Protein AF-A0AAV7IGT5-F1 (afdb_monomer_lite)

InterPro domains:
  IPR057617 PML, C-terminal domain [PF25244] (105-163)

pLDDT: mean 77.29, std 15.33, range [34.72, 93.69]

Secondary structure (DSSP, 8-state):
-EEEETTEEEEHHHHHHHHHHHHHHHHHHHHHHHHTT----------SS-HHHHHHH-B-TTT-PBPPGGGEEEEEEETTEEEEEE----HHHHS--TT--SS-PPPHHHHHHHHHTT--HHHHHHHHHHHHHHHHHHHT-EESSSSEE--S-HHHHHHHHHHHHHHHHHHGGG--

Organism: Cotesia glomerata (NCBI:txid32391)

Foldseek 3Di:
DWDDDPNDTGRPVVNVVVVVVVVVVVVVVVVVVVCVPDPDDPDPDDQPDDLVVVQQVAADPQPRDRFGLVQFPDWDDDPNDIDTDGDDQFPRNLQPPVPDPDDFGDDPVVSVVCVVVVNTPVNQLVLCVVPNLVSLQQVQFDDDPNDTHNPDDPSNSVSVSVSSVVVVVVVVVPPD

Sequence (176 aa):
MRCRYKGKLTKKNIAQWKKNVIASNKARKKNKENAENTNFIELSGRRLVDLKLLDNELWCKPCKQALRLRNSVNELKNGLASTFQVLFKTLQCLLVDKNKKENGGLSVHMIKKMAMTGITFDTVSKCFKSSGPKGIRILLAQDVGGKPRITKSQKIIDSLCTKLGLILSDSCLTAS

Structure (mmCIF, N/CA/C/O backbone):
data_AF-A0AAV7IGT5-F1
#
_entry.id   AF-A0AAV7IGT5-F1
#
loop_
_atom_site.group_PDB
_atom_site.id
_atom_site.type_symbol
_atom_site.label_atom_id
_atom_site.label_alt_id
_atom_site.label_comp_id
_atom_site.label_asym_id
_atom_site.label_entity_id
_atom_site.label_seq_id
_atom_site.pdbx_PDB_ins_code
_atom_site.Cartn_x
_atom_site.Cartn_y
_atom_site.Cartn_z
_atom_site.occupancy
_atom_site.B_iso_or_equiv
_atom_site.auth_seq_id
_atom_site.auth_comp_id
_atom_site.auth_asym_id
_atom_site.auth_atom_id
_atom_site.pdbx_PDB_model_num
ATOM 1 N N . MET A 1 1 ? 45.346 -6.054 -42.238 1.00 73.19 1 MET A N 1
ATOM 2 C CA . MET A 1 1 ? 45.702 -4.717 -41.695 1.00 73.19 1 MET A CA 1
ATOM 3 C C . MET A 1 1 ? 45.311 -4.590 -40.222 1.00 73.19 1 MET A C 1
ATOM 5 O O . MET A 1 1 ? 44.157 -4.834 -39.880 1.00 73.19 1 MET A O 1
ATOM 9 N N . ARG A 1 2 ? 46.254 -4.213 -39.349 1.00 78.94 2 ARG A N 1
ATOM 10 C CA . ARG A 1 2 ? 46.007 -3.937 -37.920 1.00 78.94 2 ARG A CA 1
ATOM 11 C C . ARG A 1 2 ? 45.989 -2.418 -37.678 1.00 78.94 2 ARG A C 1
ATOM 13 O O . ARG A 1 2 ? 46.616 -1.681 -38.428 1.00 78.94 2 ARG A O 1
ATOM 20 N N . CYS A 1 3 ? 45.262 -1.950 -36.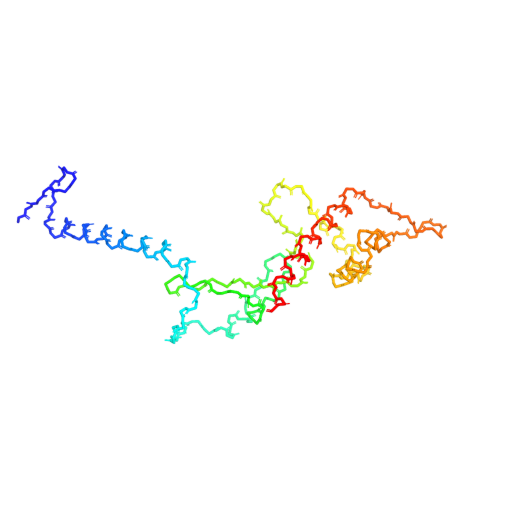668 1.00 88.31 3 CYS A N 1
ATOM 21 C CA . CYS A 1 3 ? 45.235 -0.549 -36.232 1.00 88.31 3 CYS A CA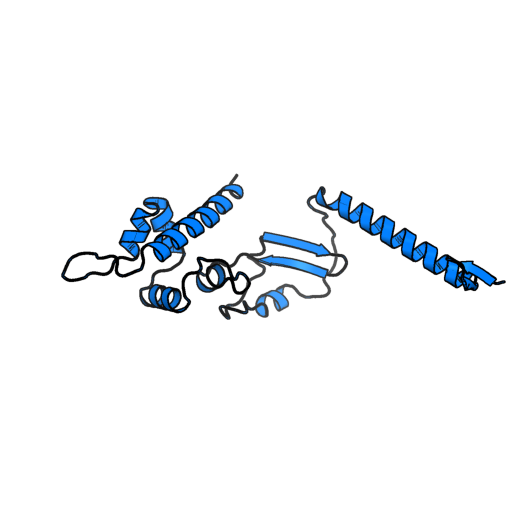 1
ATOM 22 C C . CYS A 1 3 ? 45.431 -0.462 -34.714 1.00 88.31 3 CYS A C 1
ATOM 24 O O . CYS A 1 3 ? 45.232 -1.451 -34.008 1.00 88.31 3 CYS A O 1
ATOM 26 N N . ARG A 1 4 ? 45.792 0.710 -34.185 1.00 84.88 4 ARG A N 1
ATOM 27 C CA . ARG A 1 4 ? 45.835 0.931 -32.733 1.00 84.88 4 ARG A CA 1
ATOM 28 C C . ARG A 1 4 ? 44.493 1.462 -32.224 1.00 84.88 4 ARG A C 1
ATOM 30 O O . ARG A 1 4 ? 43.915 2.368 -32.814 1.00 84.88 4 ARG A O 1
ATOM 37 N N . TYR A 1 5 ? 44.010 0.913 -31.113 1.00 85.00 5 TYR A N 1
ATOM 38 C CA . TYR A 1 5 ? 42.846 1.407 -30.375 1.00 85.00 5 TYR A CA 1
ATOM 39 C C . TYR A 1 5 ? 43.205 1.466 -28.887 1.00 85.00 5 TYR A C 1
ATOM 41 O O . TYR A 1 5 ? 43.591 0.448 -28.312 1.00 85.00 5 TYR A O 1
ATOM 49 N N . LYS A 1 6 ? 43.124 2.660 -28.279 1.00 85.19 6 LYS A N 1
ATOM 50 C CA . LYS A 1 6 ? 43.600 2.936 -26.905 1.00 85.19 6 LYS A CA 1
ATOM 51 C C . LYS A 1 6 ? 45.021 2.396 -26.647 1.00 85.19 6 LYS A C 1
ATOM 53 O O . LYS A 1 6 ? 45.251 1.644 -25.708 1.00 85.19 6 LYS A O 1
ATOM 58 N N . GLY A 1 7 ? 45.951 2.702 -27.553 1.00 89.06 7 GLY A N 1
ATOM 59 C CA . GLY A 1 7 ? 47.357 2.289 -27.455 1.00 89.06 7 GLY A CA 1
ATOM 60 C C . GLY A 1 7 ? 47.660 0.829 -27.827 1.00 89.06 7 GLY A C 1
ATOM 61 O O . GLY A 1 7 ? 48.821 0.507 -28.052 1.00 89.06 7 GLY A O 1
ATOM 62 N N . LYS A 1 8 ? 46.657 -0.051 -27.978 1.00 88.81 8 LYS A N 1
ATOM 63 C CA . LYS A 1 8 ? 46.866 -1.484 -28.275 1.00 88.81 8 LYS A CA 1
ATOM 64 C C . LYS A 1 8 ? 46.639 -1.822 -29.750 1.00 88.81 8 LYS A C 1
ATOM 66 O O . LYS A 1 8 ? 45.662 -1.368 -30.351 1.00 88.81 8 LYS A O 1
ATOM 71 N N . LEU A 1 9 ? 47.503 -2.662 -30.330 1.00 92.69 9 LEU A N 1
ATOM 72 C CA . LEU A 1 9 ? 47.320 -3.202 -31.683 1.00 92.69 9 LEU A CA 1
ATOM 73 C C . LEU A 1 9 ? 46.115 -4.154 -31.728 1.00 92.69 9 LEU A C 1
ATOM 75 O O . LEU A 1 9 ? 46.023 -5.106 -30.961 1.00 92.69 9 LEU A O 1
ATOM 79 N N . THR A 1 10 ? 45.187 -3.900 -32.645 1.00 91.19 10 THR A N 1
ATOM 80 C CA . THR A 1 10 ? 43.937 -4.653 -32.825 1.00 91.19 10 THR A CA 1
ATOM 81 C C . THR A 1 10 ? 43.581 -4.789 -34.308 1.00 91.19 10 THR A C 1
ATOM 83 O O . THR A 1 10 ? 44.080 -4.051 -35.160 1.00 91.19 10 THR A O 1
ATOM 86 N N . LYS A 1 11 ? 42.724 -5.760 -34.654 1.00 93.69 11 LYS A N 1
ATOM 87 C CA . LYS A 1 11 ? 42.161 -5.875 -36.013 1.00 93.69 11 LYS A CA 1
ATOM 88 C C . LYS A 1 11 ? 41.214 -4.691 -36.274 1.00 93.69 11 LYS A C 1
ATOM 90 O O . LYS A 1 11 ? 40.447 -4.324 -35.382 1.00 93.69 11 LYS A O 1
ATOM 95 N N . LYS A 1 12 ? 41.240 -4.117 -37.486 1.00 90.75 12 LYS A N 1
ATOM 96 C CA . LYS A 1 12 ? 40.447 -2.922 -37.861 1.00 90.75 12 LYS A CA 1
ATOM 97 C C . LYS A 1 12 ? 38.950 -3.073 -37.565 1.00 90.75 12 LYS A C 1
ATOM 99 O O . LYS A 1 12 ? 38.342 -2.195 -36.967 1.00 90.75 12 LYS A O 1
ATOM 104 N N . ASN A 1 13 ? 38.394 -4.224 -37.908 1.00 89.50 13 ASN A N 1
ATOM 105 C CA . ASN A 1 13 ? 37.001 -4.612 -37.703 1.00 89.50 13 ASN A CA 1
ATOM 106 C C . ASN A 1 13 ? 36.614 -4.621 -36.211 1.00 89.50 13 ASN A C 1
ATOM 108 O O . ASN A 1 13 ? 35.563 -4.107 -35.843 1.00 89.50 13 ASN A O 1
ATOM 112 N N . ILE A 1 14 ? 37.495 -5.112 -35.332 1.00 89.50 14 ILE A N 1
ATOM 113 C CA . ILE A 1 14 ? 37.264 -5.112 -33.877 1.00 89.50 14 ILE A CA 1
ATOM 114 C C . ILE A 1 14 ? 37.306 -3.683 -33.324 1.00 89.50 14 ILE A C 1
ATOM 116 O O . ILE A 1 14 ? 36.483 -3.313 -32.488 1.00 89.50 14 ILE A O 1
ATOM 120 N N . ALA A 1 15 ? 38.255 -2.865 -33.785 1.00 90.19 15 ALA A N 1
ATOM 121 C CA . ALA A 1 15 ? 38.342 -1.468 -33.372 1.00 90.19 15 ALA A CA 1
ATOM 122 C C . ALA A 1 15 ? 37.106 -0.669 -33.815 1.00 90.19 15 ALA A C 1
ATOM 124 O O . ALA A 1 15 ? 36.575 0.115 -33.029 1.00 90.19 15 ALA A O 1
ATOM 125 N N . GLN A 1 16 ? 36.617 -0.906 -35.035 1.00 90.75 16 GLN A N 1
ATOM 126 C CA . GLN A 1 16 ? 35.402 -0.281 -35.550 1.00 90.75 16 GLN A CA 1
ATOM 127 C C . GLN A 1 16 ? 34.161 -0.722 -34.766 1.00 90.75 16 GLN A C 1
ATOM 129 O O . GLN A 1 16 ? 33.388 0.126 -34.332 1.00 90.75 16 GLN A O 1
ATOM 134 N N . TRP A 1 17 ? 34.011 -2.021 -34.484 1.00 92.50 17 TRP A N 1
ATOM 135 C CA . TRP A 1 17 ? 32.918 -2.528 -33.650 1.00 92.50 17 TRP A CA 1
ATOM 136 C C . TRP A 1 17 ? 32.907 -1.871 -32.262 1.00 92.50 17 TRP A C 1
ATOM 138 O O . TRP A 1 17 ? 31.875 -1.368 -31.825 1.00 92.50 17 TRP A O 1
ATOM 148 N N . LYS A 1 18 ? 34.070 -1.759 -31.602 1.00 91.12 18 LYS A N 1
ATOM 149 C CA . LYS A 1 18 ? 34.181 -1.075 -30.300 1.00 91.12 18 LYS A CA 1
ATOM 150 C C . LYS A 1 18 ? 33.774 0.400 -30.372 1.00 91.12 18 LYS A C 1
ATOM 152 O O . LYS A 1 18 ? 33.118 0.887 -29.453 1.00 91.12 18 LYS A O 1
ATOM 157 N N . LYS A 1 19 ? 34.138 1.113 -31.445 1.00 91.88 19 LYS A N 1
ATOM 158 C CA . LYS A 1 19 ? 33.697 2.503 -31.670 1.00 91.88 19 LYS A CA 1
ATOM 159 C C . LYS A 1 19 ? 32.177 2.583 -31.833 1.00 91.88 19 LYS A C 1
ATOM 161 O O . LYS A 1 19 ? 31.556 3.412 -31.172 1.00 91.88 19 LYS A O 1
ATOM 166 N N . ASN A 1 20 ? 31.590 1.687 -32.625 1.00 93.38 20 ASN A N 1
ATOM 167 C CA . ASN A 1 20 ? 30.147 1.640 -32.865 1.00 93.38 20 ASN A CA 1
ATOM 168 C C . ASN A 1 20 ? 29.361 1.342 -31.577 1.00 93.38 20 ASN A C 1
ATOM 170 O O . ASN A 1 20 ? 28.381 2.025 -31.290 1.00 93.38 20 ASN A O 1
ATOM 174 N N . VAL A 1 21 ? 29.823 0.395 -30.753 1.00 92.88 21 VAL A N 1
ATOM 175 C CA . VAL A 1 21 ? 29.197 0.074 -29.456 1.00 92.88 21 VAL A CA 1
ATOM 176 C C . VAL A 1 21 ? 29.227 1.277 -28.509 1.00 92.88 21 VAL A C 1
ATOM 178 O O . VAL A 1 21 ? 28.219 1.605 -27.886 1.00 92.88 21 VAL A O 1
ATOM 181 N N . ILE A 1 22 ? 30.361 1.982 -28.421 1.00 90.62 22 ILE A N 1
ATOM 182 C CA . ILE A 1 22 ? 30.481 3.174 -27.566 1.00 90.62 22 ILE A CA 1
ATOM 183 C C . ILE A 1 22 ? 29.574 4.304 -28.063 1.00 90.62 22 ILE A C 1
ATOM 185 O O . ILE A 1 22 ? 28.908 4.944 -27.249 1.00 90.62 22 ILE A O 1
ATOM 189 N N . ALA A 1 23 ? 29.530 4.544 -29.376 1.00 91.94 23 ALA A N 1
ATOM 190 C CA . ALA A 1 23 ? 28.657 5.551 -29.973 1.00 91.94 23 ALA A CA 1
ATOM 191 C C . ALA A 1 23 ? 27.176 5.233 -29.708 1.00 91.94 23 ALA A C 1
ATOM 193 O O . ALA A 1 23 ? 26.443 6.095 -29.222 1.00 91.94 23 ALA A O 1
ATOM 194 N N . SER A 1 24 ? 26.765 3.977 -29.910 1.00 88.19 24 SER A N 1
ATOM 195 C CA . SER A 1 24 ? 25.404 3.509 -29.629 1.00 88.19 24 SER A CA 1
ATOM 196 C C . SER A 1 24 ? 25.032 3.655 -28.149 1.00 88.19 24 SER A C 1
ATOM 198 O O . SER A 1 24 ? 23.925 4.086 -27.834 1.00 88.19 24 SER A O 1
ATOM 200 N N . ASN A 1 25 ? 25.939 3.330 -27.223 1.00 87.56 25 ASN A N 1
ATOM 201 C CA . ASN A 1 25 ? 25.677 3.465 -25.787 1.00 87.56 25 ASN A CA 1
ATOM 202 C C . ASN A 1 25 ? 25.576 4.935 -25.349 1.00 87.56 25 ASN A C 1
ATOM 204 O O . ASN A 1 25 ? 24.722 5.268 -24.529 1.00 87.56 25 ASN A O 1
ATOM 208 N N . LYS A 1 26 ? 26.397 5.829 -25.918 1.00 88.00 26 LYS A N 1
ATOM 209 C CA . LYS A 1 26 ? 26.290 7.277 -25.671 1.00 88.00 26 LYS A CA 1
ATOM 210 C C . LYS A 1 26 ? 24.976 7.855 -26.202 1.00 88.00 26 LYS A C 1
ATOM 212 O O . LYS A 1 26 ? 24.348 8.639 -25.496 1.00 88.00 26 LYS A O 1
ATOM 217 N N . ALA A 1 27 ? 24.546 7.449 -27.398 1.00 82.19 27 ALA A N 1
ATOM 218 C CA . ALA A 1 27 ? 23.262 7.864 -27.965 1.00 82.19 27 ALA A CA 1
ATOM 219 C C . ALA A 1 27 ? 22.079 7.394 -27.099 1.00 82.19 27 ALA A C 1
ATOM 221 O O . ALA A 1 27 ? 21.192 8.181 -26.786 1.00 82.19 27 ALA A O 1
ATOM 222 N N . ARG A 1 28 ? 22.113 6.143 -26.612 1.00 77.44 28 ARG A N 1
ATOM 223 C CA . ARG A 1 28 ? 21.105 5.618 -25.673 1.00 77.44 28 ARG A CA 1
ATOM 224 C C . ARG A 1 28 ? 21.049 6.396 -24.360 1.00 77.44 28 ARG A C 1
ATOM 226 O O . ARG A 1 28 ? 19.956 6.638 -23.863 1.00 77.44 28 ARG A O 1
ATOM 233 N N . LYS A 1 29 ? 22.200 6.794 -23.804 1.00 76.38 29 LYS A N 1
ATOM 234 C CA . LYS A 1 29 ? 22.243 7.578 -22.561 1.00 76.38 29 LYS A CA 1
ATOM 235 C C . LYS A 1 29 ? 21.596 8.958 -22.738 1.00 76.38 29 LYS A C 1
ATOM 237 O O . LYS A 1 29 ? 20.747 9.312 -21.932 1.00 76.38 29 LYS A O 1
ATOM 242 N N . LYS A 1 30 ? 21.909 9.665 -23.831 1.00 74.56 30 LYS A N 1
ATOM 243 C CA . LYS A 1 30 ? 21.273 10.954 -24.161 1.00 74.56 30 LYS A CA 1
ATOM 244 C C . LYS A 1 30 ? 19.762 10.828 -24.378 1.00 74.56 30 LYS A C 1
ATOM 246 O O . LYS A 1 30 ? 19.002 11.646 -23.882 1.00 74.56 30 LYS A O 1
ATOM 251 N N . ASN A 1 31 ? 19.313 9.779 -25.070 1.00 66.62 31 ASN A N 1
ATOM 252 C CA . ASN A 1 31 ? 17.879 9.551 -25.264 1.00 66.62 31 ASN A CA 1
ATOM 253 C C . ASN A 1 31 ? 17.161 9.200 -23.956 1.00 66.62 31 ASN A C 1
ATOM 255 O O . ASN A 1 31 ? 16.003 9.559 -23.803 1.00 66.62 31 ASN A O 1
ATOM 259 N N . LYS A 1 32 ? 17.834 8.532 -23.009 1.00 64.38 32 LYS A N 1
ATOM 260 C CA . LYS A 1 32 ? 17.274 8.259 -21.680 1.00 64.38 32 LYS A CA 1
ATOM 261 C C . LYS A 1 32 ? 17.095 9.544 -20.865 1.00 64.38 32 LYS A C 1
ATOM 263 O O . LYS A 1 32 ? 16.049 9.708 -20.261 1.00 64.38 32 LYS A O 1
ATOM 268 N N . GLU A 1 33 ? 18.073 10.449 -20.911 1.00 62.09 33 GLU A N 1
ATOM 269 C CA . GLU A 1 33 ? 18.004 11.767 -20.255 1.00 62.09 33 GLU A CA 1
ATOM 270 C C . GLU A 1 33 ? 16.904 12.659 -20.873 1.00 62.09 33 GLU A C 1
ATOM 272 O O . GLU A 1 33 ? 16.247 13.407 -20.161 1.00 62.09 33 GLU A O 1
ATOM 277 N N . ASN A 1 34 ? 16.627 12.523 -22.175 1.00 57.75 34 ASN A N 1
ATOM 278 C CA . ASN A 1 34 ? 15.548 13.266 -22.843 1.00 57.75 34 ASN A CA 1
ATOM 279 C C . ASN A 1 34 ? 14.153 12.615 -22.708 1.00 57.75 34 ASN A C 1
ATOM 281 O O . ASN A 1 34 ? 13.141 13.298 -22.855 1.00 57.75 34 ASN A O 1
ATOM 285 N N . ALA A 1 35 ? 14.073 11.306 -22.448 1.00 52.31 35 ALA A N 1
ATOM 286 C CA . ALA A 1 35 ? 12.810 10.565 -22.352 1.00 52.31 35 ALA A CA 1
ATOM 287 C C . ALA A 1 35 ? 12.082 10.752 -21.011 1.00 52.31 35 ALA A C 1
ATOM 289 O O . ALA A 1 35 ? 10.907 10.410 -20.913 1.00 52.31 35 ALA A O 1
ATOM 290 N N . GLU A 1 36 ? 12.730 11.337 -20.000 1.00 54.81 36 GLU A N 1
ATOM 291 C CA . GLU A 1 36 ? 12.083 11.666 -18.721 1.00 54.81 36 GLU A CA 1
ATOM 292 C C . GLU A 1 36 ? 10.987 12.748 -18.863 1.00 54.81 36 GLU A C 1
ATOM 294 O O . GLU A 1 36 ? 10.196 12.927 -17.944 1.00 54.81 36 GLU A O 1
ATOM 299 N N . ASN A 1 37 ? 10.863 13.392 -20.036 1.00 52.59 37 ASN A N 1
ATOM 300 C CA . ASN A 1 37 ? 9.871 14.442 -20.315 1.00 52.59 37 ASN A CA 1
ATOM 301 C C . ASN A 1 37 ? 8.778 14.088 -21.341 1.00 52.59 37 ASN A C 1
ATOM 303 O O . ASN A 1 37 ? 7.980 14.956 -21.688 1.00 52.59 37 ASN A O 1
ATOM 307 N N . THR A 1 38 ? 8.685 12.848 -21.835 1.00 48.09 38 THR A N 1
ATOM 308 C CA . THR A 1 38 ? 7.598 12.469 -22.764 1.00 48.09 38 THR A CA 1
ATOM 309 C C . THR A 1 38 ? 6.724 11.372 -22.178 1.00 48.09 38 THR A C 1
ATOM 311 O O . THR A 1 38 ? 6.988 10.176 -22.282 1.00 48.09 38 THR A O 1
ATOM 314 N N . ASN A 1 39 ? 5.651 11.833 -21.536 1.00 57.47 39 ASN A N 1
ATOM 315 C CA . ASN A 1 39 ? 4.497 11.026 -21.190 1.00 57.47 39 ASN A CA 1
ATOM 316 C C . ASN A 1 39 ? 3.903 10.379 -22.451 1.00 57.47 39 ASN A C 1
ATOM 318 O O . ASN A 1 39 ? 3.663 11.045 -23.453 1.00 57.47 39 ASN A O 1
ATOM 322 N N . PHE A 1 40 ? 3.629 9.081 -22.322 1.00 47.34 40 PHE A N 1
ATOM 323 C CA . PHE A 1 40 ? 2.803 8.245 -23.193 1.00 47.34 40 PHE A CA 1
ATOM 324 C C . PHE A 1 40 ? 3.330 7.961 -24.612 1.00 47.34 40 PHE A C 1
ATOM 326 O O . PHE A 1 40 ? 2.924 8.560 -25.601 1.00 47.34 40 PHE A O 1
ATOM 333 N N . ILE A 1 41 ? 4.173 6.928 -24.726 1.00 47.72 41 ILE A N 1
ATOM 334 C CA . ILE A 1 41 ? 4.409 6.248 -26.005 1.00 47.72 41 ILE A CA 1
ATOM 335 C C . ILE A 1 41 ? 3.405 5.093 -26.130 1.00 47.72 41 ILE A C 1
ATOM 337 O O . ILE A 1 41 ? 3.575 4.015 -25.540 1.00 47.72 41 ILE A O 1
ATOM 341 N N . GLU A 1 42 ? 2.358 5.321 -26.918 1.00 45.41 42 GLU A N 1
ATOM 342 C CA . GLU A 1 42 ? 1.428 4.290 -27.370 1.00 45.41 42 GLU A CA 1
ATOM 343 C C . GLU A 1 42 ? 2.122 3.401 -28.414 1.00 45.41 42 GLU A C 1
ATOM 345 O O . GLU A 1 42 ? 2.105 3.645 -29.614 1.00 45.41 42 GLU A O 1
ATOM 350 N N . LEU A 1 43 ? 2.817 2.365 -27.943 1.00 46.41 43 LEU A N 1
ATOM 351 C CA . LEU A 1 43 ? 3.341 1.309 -28.807 1.00 46.41 43 LEU A CA 1
ATOM 352 C C . LEU A 1 43 ? 2.327 0.172 -28.857 1.00 46.41 43 LEU A C 1
ATOM 354 O O . LEU A 1 43 ? 2.219 -0.608 -27.904 1.00 46.41 43 LEU A O 1
ATOM 358 N N . SER A 1 44 ? 1.622 0.057 -29.984 1.00 44.03 44 SER A N 1
ATOM 359 C CA . SER A 1 44 ? 0.899 -1.161 -30.334 1.00 44.03 44 SER A CA 1
ATOM 360 C C . SER A 1 44 ?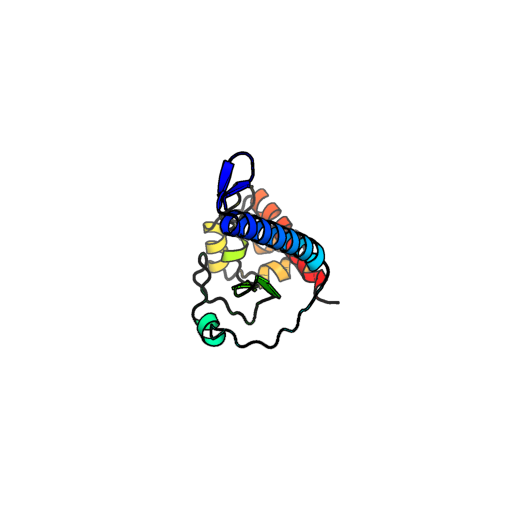 1.926 -2.283 -30.524 1.00 44.03 44 SER A C 1
ATOM 362 O O . SER A 1 44 ? 2.709 -2.276 -31.474 1.00 44.03 44 SER A O 1
ATOM 364 N N . GLY A 1 45 ? 1.968 -3.234 -29.598 1.00 62.53 45 GLY A N 1
ATOM 365 C CA . GLY A 1 45 ? 2.879 -4.370 -29.653 1.00 62.53 45 GLY A CA 1
ATOM 366 C C . GLY A 1 45 ? 2.300 -5.553 -28.894 1.00 62.53 45 GLY A C 1
ATOM 367 O O . GLY A 1 45 ? 1.679 -5.384 -27.843 1.00 62.53 45 GLY A O 1
ATOM 368 N N . ARG A 1 46 ? 2.489 -6.764 -29.427 1.00 73.00 46 ARG A N 1
ATOM 369 C CA . ARG A 1 46 ? 2.103 -7.999 -28.734 1.00 73.00 46 ARG A CA 1
ATOM 370 C C . ARG A 1 46 ? 3.096 -8.249 -27.600 1.00 73.00 46 ARG A C 1
ATOM 372 O O . ARG A 1 46 ? 4.299 -8.327 -27.838 1.00 73.00 46 ARG A O 1
ATOM 379 N N . ARG A 1 47 ? 2.601 -8.361 -26.367 1.00 80.69 47 ARG A N 1
ATOM 380 C CA . ARG A 1 47 ? 3.430 -8.776 -25.228 1.00 80.69 47 ARG A CA 1
ATOM 381 C C . ARG A 1 47 ? 3.734 -10.264 -25.357 1.00 80.69 47 ARG A C 1
ATOM 383 O O . ARG A 1 47 ? 2.851 -11.038 -25.705 1.00 80.69 47 ARG A O 1
ATOM 390 N N . LEU A 1 48 ? 4.975 -10.648 -25.058 1.00 84.75 48 LEU A N 1
ATOM 391 C CA . LEU A 1 48 ? 5.368 -12.061 -24.985 1.00 84.75 48 LEU A CA 1
ATOM 392 C C . LEU A 1 48 ? 4.657 -12.790 -23.838 1.00 84.75 48 LEU A C 1
ATOM 394 O O . LEU A 1 48 ? 4.460 -13.996 -23.902 1.00 84.75 48 LEU A O 1
ATOM 398 N N . VAL A 1 49 ? 4.289 -12.048 -22.791 1.00 83.12 49 VAL A N 1
ATOM 399 C CA . VAL A 1 49 ? 3.620 -12.569 -21.599 1.00 83.12 49 VAL A CA 1
ATOM 400 C C . VAL A 1 49 ? 2.143 -12.202 -21.649 1.00 83.12 49 VAL A C 1
ATOM 402 O O . VAL A 1 49 ? 1.803 -11.024 -21.805 1.00 83.12 49 VAL A O 1
ATOM 405 N N . ASP A 1 50 ? 1.275 -13.198 -21.467 1.00 87.44 50 ASP A N 1
ATOM 406 C CA . ASP A 1 50 ? -0.145 -12.964 -21.221 1.00 87.44 50 ASP A CA 1
ATOM 407 C C . ASP A 1 50 ? -0.325 -12.329 -19.838 1.00 87.44 50 ASP A C 1
ATOM 409 O O . ASP A 1 50 ? -0.080 -12.941 -18.796 1.00 87.44 50 ASP A O 1
ATOM 413 N N . LEU A 1 51 ? -0.764 -11.072 -19.831 1.00 86.75 51 LEU A N 1
ATOM 414 C CA . LEU A 1 51 ? -0.983 -10.319 -18.603 1.00 86.75 51 LEU A CA 1
ATOM 415 C C . LEU A 1 51 ? -2.101 -10.907 -17.747 1.00 86.75 51 LEU A C 1
ATOM 417 O O . LEU A 1 51 ? -2.069 -10.713 -16.538 1.00 86.75 51 LEU A O 1
ATOM 421 N N . LYS A 1 52 ? -3.078 -11.608 -18.337 1.00 87.25 52 LYS A N 1
ATOM 422 C CA . LYS A 1 52 ? -4.155 -12.245 -17.565 1.00 87.25 52 LYS A CA 1
ATOM 423 C C . LYS A 1 52 ? -3.616 -13.402 -16.736 1.00 87.25 52 LYS A C 1
ATOM 425 O O . LYS A 1 52 ? -3.997 -13.555 -15.580 1.00 87.25 52 LYS A O 1
ATOM 430 N N . LEU A 1 53 ? -2.717 -14.194 -17.317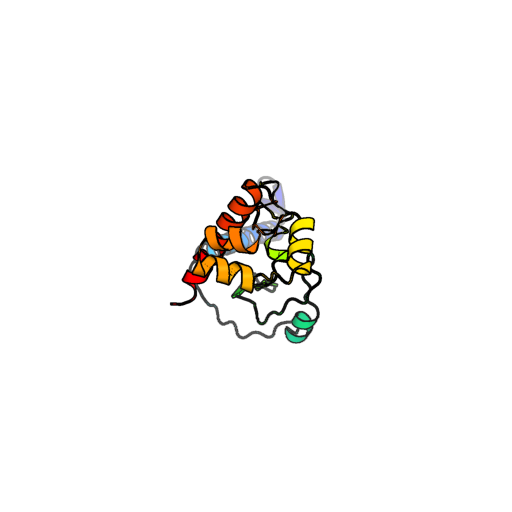 1.00 89.00 53 LEU A N 1
ATOM 431 C CA . LEU A 1 53 ? -2.048 -15.278 -16.606 1.00 89.00 53 LEU A CA 1
ATOM 432 C C . LEU A 1 53 ? -1.120 -14.708 -15.527 1.00 89.00 53 LEU A C 1
ATOM 434 O O . LEU A 1 53 ? -1.209 -15.112 -14.370 1.00 89.00 53 LEU A O 1
ATOM 438 N N . LEU A 1 54 ? -0.337 -13.681 -15.873 1.00 89.25 54 LEU A N 1
ATOM 439 C CA . LEU A 1 54 ? 0.521 -12.979 -14.917 1.00 89.25 54 LEU A CA 1
ATOM 440 C C . LEU A 1 54 ? -0.279 -12.385 -13.742 1.00 89.25 54 LEU A C 1
ATOM 442 O O . LEU A 1 54 ? 0.144 -12.512 -12.599 1.00 89.25 54 LEU A O 1
ATOM 446 N N . ASP A 1 55 ? -1.444 -11.780 -13.990 1.00 88.31 55 ASP A N 1
ATOM 447 C CA . ASP A 1 55 ? -2.326 -11.214 -12.955 1.00 88.31 55 ASP A CA 1
ATOM 448 C C . ASP A 1 55 ? -2.748 -12.240 -11.894 1.00 88.31 55 ASP A C 1
ATOM 450 O O . ASP A 1 55 ? -2.889 -11.907 -10.719 1.00 88.31 55 ASP A O 1
ATOM 454 N N . ASN A 1 56 ? -2.940 -13.497 -12.297 1.00 87.88 56 ASN A N 1
ATOM 455 C CA . ASN A 1 56 ? -3.344 -14.570 -11.391 1.00 87.88 56 ASN A CA 1
ATOM 456 C C . ASN A 1 56 ? -2.169 -15.155 -10.592 1.00 87.88 56 ASN A C 1
ATOM 458 O O . ASN A 1 56 ? -2.380 -15.724 -9.521 1.00 87.88 56 ASN A O 1
ATOM 462 N N . GLU A 1 57 ? -0.939 -14.990 -11.080 1.00 91.12 57 GLU A N 1
ATOM 463 C CA . GLU A 1 57 ? 0.282 -15.513 -10.457 1.00 91.12 57 GLU A CA 1
ATOM 464 C C . GLU A 1 57 ? 1.101 -14.447 -9.714 1.00 91.12 57 GLU A C 1
ATOM 466 O O . GLU A 1 57 ? 2.159 -14.738 -9.151 1.00 91.12 57 GLU A O 1
ATOM 471 N N . LEU A 1 58 ? 0.635 -13.199 -9.673 1.00 88.44 58 LEU A N 1
ATOM 472 C CA . LEU A 1 58 ? 1.297 -12.140 -8.924 1.00 88.44 58 LEU A CA 1
ATOM 473 C C . LEU A 1 58 ? 0.890 -12.188 -7.449 1.00 88.44 58 LEU A C 1
ATOM 475 O O . LEU A 1 58 ? -0.267 -11.996 -7.082 1.00 88.44 58 LEU A O 1
ATOM 479 N N . TRP A 1 59 ? 1.875 -12.374 -6.571 1.00 88.81 59 TRP A N 1
ATOM 480 C CA . TRP A 1 59 ? 1.666 -12.439 -5.124 1.00 88.81 59 TRP A CA 1
ATOM 481 C C . TRP A 1 59 ? 2.546 -11.441 -4.389 1.00 88.81 59 TRP A C 1
ATOM 483 O O . TRP A 1 59 ? 3.747 -11.310 -4.645 1.00 88.81 59 TRP A O 1
ATOM 493 N N . CYS A 1 60 ? 1.964 -10.766 -3.403 1.00 82.44 60 CYS A N 1
ATOM 494 C CA . CYS A 1 60 ? 2.727 -9.904 -2.524 1.00 82.44 60 CYS A CA 1
ATOM 495 C C . CYS A 1 60 ? 3.572 -10.752 -1.566 1.00 82.44 60 CYS A C 1
ATOM 497 O O . CYS A 1 60 ? 3.042 -11.509 -0.752 1.00 82.44 60 CYS A O 1
ATOM 499 N N . LYS A 1 61 ? 4.902 -10.615 -1.620 1.00 77.50 61 LYS A N 1
ATOM 500 C CA . LYS A 1 61 ? 5.825 -11.378 -0.758 1.00 77.50 61 LYS A CA 1
ATOM 501 C C . LYS A 1 61 ? 5.514 -11.249 0.749 1.00 77.50 61 LYS A C 1
ATOM 503 O O . LYS A 1 61 ? 5.488 -12.292 1.405 1.00 77.50 61 LYS A O 1
ATOM 508 N N . PRO A 1 62 ? 5.302 -10.038 1.313 1.00 70.81 62 PRO A N 1
ATOM 509 C CA . PRO A 1 62 ? 5.033 -9.875 2.742 1.00 70.81 62 PRO A CA 1
ATOM 510 C C . PRO A 1 62 ? 3.666 -10.392 3.206 1.00 70.81 62 PRO A C 1
ATOM 512 O O . PRO A 1 62 ? 3.625 -11.138 4.178 1.00 70.81 62 PRO A O 1
ATOM 515 N N . CYS A 1 63 ? 2.571 -10.017 2.541 1.00 72.12 63 CYS A N 1
ATOM 516 C CA . CYS A 1 63 ? 1.210 -10.352 2.988 1.00 72.12 63 CYS A CA 1
ATOM 517 C C . CYS A 1 63 ? 0.624 -11.613 2.328 1.00 72.12 63 CYS A C 1
ATOM 519 O O . CYS A 1 63 ? -0.474 -12.019 2.690 1.00 72.12 63 CYS A O 1
ATOM 521 N N . LYS A 1 64 ? 1.330 -12.239 1.371 1.00 80.69 64 LYS A N 1
ATOM 522 C CA . LYS A 1 64 ? 0.901 -13.456 0.646 1.00 80.69 64 LYS A CA 1
ATOM 523 C C . LYS A 1 64 ? -0.475 -13.342 -0.019 1.00 80.69 64 LYS A C 1
ATOM 525 O O . LYS A 1 64 ? -1.128 -14.338 -0.292 1.00 80.69 64 LYS A O 1
ATOM 530 N N . GLN A 1 65 ? -0.902 -12.120 -0.297 1.00 79.81 65 GLN A N 1
ATOM 531 C CA . GLN A 1 65 ? -2.148 -11.822 -0.986 1.00 79.81 65 GLN A CA 1
ATOM 532 C C . GLN A 1 65 ? -1.884 -11.619 -2.478 1.00 79.81 65 GLN A C 1
ATOM 534 O O . GLN A 1 65 ? -0.827 -11.105 -2.856 1.00 79.81 65 GLN A O 1
ATOM 539 N N . ALA A 1 66 ? -2.854 -12.004 -3.306 1.00 85.31 66 ALA A N 1
ATOM 540 C CA . ALA A 1 66 ? -2.787 -11.815 -4.748 1.00 85.31 66 ALA A CA 1
ATOM 541 C C . ALA A 1 66 ? -2.733 -10.317 -5.098 1.00 85.31 66 ALA A C 1
ATOM 543 O O . ALA A 1 66 ? -3.552 -9.517 -4.630 1.00 85.31 66 ALA A O 1
ATOM 544 N N . LEU A 1 67 ? -1.753 -9.940 -5.915 1.00 87.12 67 LEU A N 1
ATOM 545 C CA . LEU A 1 67 ? -1.618 -8.615 -6.504 1.00 87.12 67 LEU A CA 1
ATOM 546 C C . LEU A 1 67 ? -2.350 -8.618 -7.837 1.00 87.12 67 LEU A C 1
ATOM 548 O O . LEU A 1 67 ? -2.095 -9.469 -8.676 1.00 87.12 67 LEU A O 1
ATOM 552 N N . ARG A 1 68 ? -3.231 -7.640 -8.034 1.00 86.31 68 ARG A N 1
ATOM 553 C CA . ARG A 1 68 ? -3.948 -7.485 -9.295 1.00 86.31 68 ARG A CA 1
ATOM 554 C C . ARG A 1 68 ? -3.340 -6.337 -10.097 1.00 86.31 68 ARG A C 1
ATOM 556 O O . ARG A 1 68 ? -3.337 -5.205 -9.615 1.00 86.31 68 ARG A O 1
ATOM 563 N N . LEU A 1 69 ? -2.890 -6.601 -11.319 1.00 85.69 69 LEU A N 1
ATOM 564 C CA . LEU A 1 69 ? -2.491 -5.635 -12.343 1.00 85.69 69 LEU A CA 1
ATOM 565 C C . LEU A 1 69 ? -3.587 -4.609 -12.629 1.00 85.69 69 LEU A C 1
ATOM 567 O O . LEU A 1 69 ? -3.264 -3.490 -12.992 1.00 85.69 69 LEU A O 1
ATOM 571 N N . ARG A 1 70 ? -4.867 -4.914 -12.369 1.00 83.50 70 ARG A N 1
ATOM 572 C CA . ARG A 1 70 ? -5.947 -3.905 -12.418 1.00 83.50 70 ARG A CA 1
ATOM 573 C C . ARG A 1 70 ? -5.716 -2.705 -11.485 1.00 83.50 70 ARG A C 1
ATOM 575 O O . ARG A 1 70 ? -6.330 -1.665 -11.670 1.00 83.50 70 ARG A O 1
ATOM 582 N N . ASN A 1 71 ? -4.861 -2.860 -10.471 1.00 80.00 71 ASN A N 1
ATOM 583 C CA . ASN A 1 71 ? -4.465 -1.793 -9.556 1.00 80.00 71 ASN A CA 1
ATOM 584 C C . ASN A 1 71 ? -3.118 -1.151 -9.956 1.00 80.00 71 ASN A C 1
ATOM 586 O O . ASN A 1 71 ? -2.499 -0.480 -9.127 1.00 80.00 71 ASN A O 1
ATOM 590 N N . SER A 1 72 ? -2.602 -1.401 -11.164 1.00 85.44 72 SER A N 1
ATOM 591 C CA . SER A 1 72 ? -1.390 -0.740 -11.647 1.00 85.44 72 SER A CA 1
ATOM 592 C C . SER A 1 72 ? -1.656 0.740 -11.883 1.00 85.44 72 SER A C 1
ATOM 594 O O . SER A 1 72 ? -2.573 1.088 -12.617 1.00 85.44 72 SER A O 1
ATOM 596 N N . VAL A 1 73 ? -0.838 1.593 -11.278 1.00 82.38 73 VAL A N 1
ATOM 597 C CA . VAL A 1 73 ? -0.865 3.045 -11.496 1.00 82.38 73 VAL A CA 1
ATOM 598 C C . VAL A 1 73 ? -0.004 3.417 -12.684 1.00 82.38 73 VAL A C 1
ATOM 600 O O . VAL A 1 73 ? -0.373 4.281 -13.467 1.00 82.38 73 VAL A O 1
ATOM 603 N N . ASN A 1 74 ? 1.153 2.767 -12.811 1.00 77.31 74 ASN A N 1
ATOM 604 C CA . ASN A 1 74 ? 2.121 3.107 -13.836 1.00 77.31 74 ASN A CA 1
ATOM 605 C C . ASN A 1 74 ? 2.801 1.858 -14.399 1.00 77.31 74 ASN A C 1
ATOM 607 O O . ASN A 1 74 ? 2.985 0.855 -13.701 1.00 77.31 74 ASN A O 1
ATOM 611 N N . GLU A 1 75 ? 3.209 1.948 -15.657 1.00 86.31 75 GLU A N 1
ATOM 612 C CA . GLU A 1 75 ? 4.035 0.965 -16.341 1.00 86.31 75 GLU A CA 1
ATOM 613 C C . GLU A 1 75 ? 5.251 1.671 -16.942 1.00 86.31 75 GLU A C 1
ATOM 615 O O . GLU A 1 75 ? 5.141 2.436 -17.898 1.00 86.31 75 GLU A O 1
ATOM 620 N N . LEU A 1 76 ? 6.434 1.362 -16.417 1.00 81.81 76 LEU A N 1
ATOM 621 C CA . LEU A 1 76 ? 7.694 1.829 -16.977 1.00 81.81 76 LEU A CA 1
ATOM 622 C C . LEU A 1 76 ? 8.233 0.788 -17.964 1.00 81.81 76 LEU A C 1
ATOM 624 O O . LEU A 1 76 ? 8.645 -0.303 -17.565 1.00 81.81 76 LEU A O 1
ATOM 628 N N . LYS A 1 77 ? 8.264 1.131 -19.253 1.00 84.50 77 LYS A N 1
ATOM 629 C CA . LYS A 1 77 ? 8.797 0.263 -20.313 1.00 84.50 77 LYS A CA 1
ATOM 630 C C . LYS A 1 77 ? 10.293 0.512 -20.517 1.00 84.50 77 LYS A C 1
ATOM 632 O O . LYS A 1 77 ? 10.707 1.609 -20.876 1.00 84.50 77 LYS A O 1
ATOM 637 N N . ASN A 1 78 ? 11.104 -0.526 -20.336 1.00 82.50 78 ASN A N 1
ATOM 638 C CA . ASN A 1 78 ? 12.554 -0.529 -20.527 1.00 82.50 78 ASN A CA 1
ATOM 639 C C . ASN A 1 78 ? 12.939 -1.556 -21.608 1.00 82.50 78 ASN A C 1
ATOM 641 O O . ASN A 1 78 ? 13.335 -2.687 -21.315 1.00 82.50 78 ASN A O 1
ATOM 645 N N . GLY A 1 79 ? 12.823 -1.167 -22.881 1.00 84.56 79 GLY A N 1
ATOM 646 C CA . GLY A 1 79 ? 13.061 -2.068 -24.013 1.00 84.56 79 GLY A CA 1
ATOM 647 C C . GLY A 1 79 ? 11.980 -3.148 -24.109 1.00 84.56 79 GLY A C 1
ATOM 648 O O . GLY A 1 79 ? 10.816 -2.826 -24.309 1.00 84.56 79 GLY A O 1
ATOM 649 N N . LEU A 1 80 ? 12.368 -4.421 -23.968 1.00 82.06 80 LEU A N 1
ATOM 650 C CA . LEU A 1 80 ? 11.439 -5.564 -23.957 1.00 82.06 80 LEU A CA 1
ATOM 651 C C . LEU A 1 80 ? 10.860 -5.869 -22.565 1.00 82.06 80 LEU A C 1
ATOM 653 O O . LEU A 1 80 ? 10.007 -6.744 -22.441 1.00 82.06 80 LEU A O 1
ATOM 657 N N . ALA A 1 81 ? 11.336 -5.190 -21.520 1.00 84.56 81 ALA A N 1
ATOM 658 C CA . ALA A 1 81 ? 10.855 -5.376 -20.158 1.00 84.56 81 ALA A CA 1
ATOM 659 C C . ALA A 1 81 ? 9.878 -4.261 -19.767 1.00 84.56 81 ALA A C 1
ATOM 661 O O . ALA A 1 81 ? 10.112 -3.094 -20.078 1.00 84.56 81 ALA A O 1
ATOM 662 N N . SER A 1 82 ? 8.838 -4.616 -19.017 1.00 85.81 82 SER A N 1
ATOM 663 C CA . SER A 1 82 ? 7.913 -3.671 -18.389 1.00 85.81 82 SER A CA 1
ATOM 664 C C . SER A 1 82 ? 7.973 -3.814 -16.872 1.00 85.81 82 SER A C 1
ATOM 666 O O . SER A 1 82 ? 7.912 -4.926 -16.346 1.00 85.81 82 SER A O 1
ATOM 668 N N . THR A 1 83 ? 8.054 -2.688 -16.171 1.00 88.31 83 THR A N 1
ATOM 669 C CA . THR A 1 83 ? 7.970 -2.609 -14.710 1.00 88.31 83 THR A CA 1
ATOM 670 C C . THR A 1 83 ? 6.632 -1.987 -14.329 1.00 88.31 83 THR A C 1
ATOM 672 O O . THR A 1 83 ? 6.383 -0.830 -14.654 1.00 88.31 83 THR A O 1
ATOM 675 N N . PHE A 1 84 ? 5.785 -2.728 -13.617 1.00 85.81 84 PHE A N 1
ATOM 676 C CA . PHE A 1 84 ? 4.491 -2.234 -13.137 1.00 85.81 84 PHE A CA 1
ATOM 677 C C . PHE A 1 84 ? 4.606 -1.706 -11.712 1.00 85.81 84 PHE A C 1
ATOM 679 O O . PHE A 1 84 ? 5.096 -2.400 -10.819 1.00 85.81 84 PHE A O 1
ATOM 686 N N . GLN A 1 85 ? 4.093 -0.503 -11.486 1.00 81.75 85 GLN A N 1
ATOM 687 C CA . GLN A 1 85 ? 3.843 0.031 -10.156 1.00 81.75 85 GLN A CA 1
ATOM 688 C C . GLN A 1 85 ? 2.389 -0.265 -9.788 1.00 81.75 85 GLN A C 1
ATOM 690 O O . GLN A 1 85 ? 1.471 0.316 -10.361 1.00 81.75 85 GLN A O 1
ATOM 695 N N . VAL A 1 86 ? 2.174 -1.188 -8.850 1.00 81.19 86 VAL A N 1
ATOM 696 C CA . VAL A 1 86 ? 0.840 -1.666 -8.454 1.00 81.19 86 VAL A CA 1
ATOM 697 C C . VAL A 1 86 ? 0.482 -1.159 -7.063 1.00 81.19 86 VAL A C 1
ATOM 699 O O . VAL A 1 86 ? 1.224 -1.393 -6.109 1.00 81.19 86 VAL A O 1
ATOM 702 N N . LEU A 1 87 ? -0.667 -0.489 -6.935 1.00 74.56 87 LEU A N 1
ATOM 703 C CA . LEU A 1 87 ? -1.196 -0.074 -5.640 1.00 74.56 87 LEU A CA 1
ATOM 704 C C . LEU A 1 87 ? -1.769 -1.263 -4.882 1.00 74.5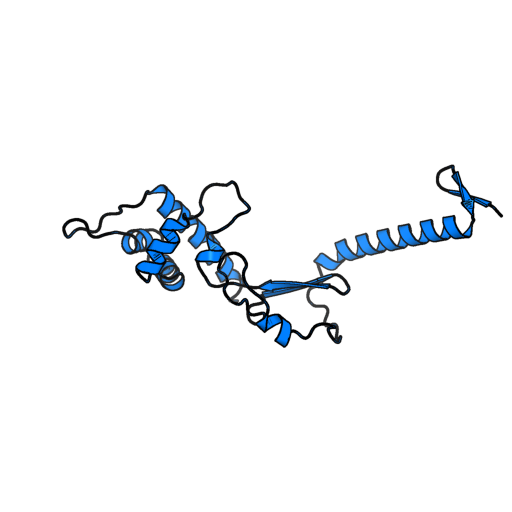6 87 LEU A C 1
ATOM 706 O O . LEU A 1 87 ? -2.575 -2.051 -5.391 1.00 74.56 87 LEU A O 1
ATOM 710 N N . PHE A 1 88 ? -1.393 -1.342 -3.612 1.00 73.56 88 PHE A N 1
ATOM 711 C CA . PHE A 1 88 ? -1.846 -2.390 -2.723 1.00 73.56 88 PHE A CA 1
ATOM 712 C C . PHE A 1 88 ? -2.541 -1.813 -1.495 1.00 73.56 88 PHE A C 1
ATOM 714 O O . PHE A 1 88 ? -1.976 -0.995 -0.777 1.00 73.56 88 PHE A O 1
ATOM 721 N N . LYS A 1 89 ? -3.790 -2.232 -1.258 1.00 65.88 89 LYS A N 1
ATOM 722 C CA . LYS A 1 89 ? -4.688 -1.601 -0.274 1.00 65.88 89 LYS A CA 1
ATOM 723 C C . LYS A 1 89 ? -4.585 -2.155 1.154 1.00 65.88 89 LYS A C 1
ATOM 725 O O . LYS A 1 89 ? -5.360 -1.722 2.002 1.00 65.88 89 LYS A O 1
ATOM 730 N N . THR A 1 90 ? -3.693 -3.102 1.465 1.00 60.50 90 THR A N 1
ATOM 731 C CA . THR A 1 90 ? -3.670 -3.688 2.822 1.00 60.50 90 THR A CA 1
ATOM 732 C C . THR A 1 90 ? -2.575 -3.129 3.732 1.00 60.50 90 THR A C 1
ATOM 734 O O . THR A 1 90 ? -1.405 -3.002 3.367 1.00 60.50 90 THR A O 1
ATOM 737 N N . LEU A 1 91 ? -2.979 -2.848 4.979 1.00 54.38 91 LEU A N 1
ATOM 738 C CA . LEU A 1 91 ? -2.140 -2.350 6.080 1.00 54.38 91 LEU A CA 1
ATOM 739 C C . LEU A 1 91 ? -0.863 -3.170 6.295 1.00 54.38 91 LEU A C 1
ATOM 741 O O . LEU A 1 91 ? 0.179 -2.604 6.613 1.00 54.38 91 LEU A O 1
ATOM 745 N N . GLN A 1 92 ? -0.934 -4.496 6.132 1.00 54.97 92 GLN A N 1
ATOM 746 C CA . GLN A 1 92 ? 0.204 -5.391 6.371 1.00 54.97 92 GLN A CA 1
ATOM 747 C C . GLN A 1 92 ? 1.399 -5.078 5.476 1.00 54.97 92 GLN A C 1
ATOM 749 O O . GLN A 1 92 ? 2.534 -5.284 5.884 1.00 54.97 92 GLN A O 1
ATOM 754 N N . CYS A 1 93 ? 1.152 -4.587 4.269 1.00 52.44 93 CYS A N 1
ATOM 755 C CA . CYS A 1 93 ? 2.195 -4.339 3.287 1.00 52.44 93 CYS A CA 1
ATOM 756 C C . CYS A 1 93 ? 2.663 -2.869 3.298 1.00 52.44 93 CYS A C 1
ATOM 758 O O . CYS A 1 93 ? 3.812 -2.595 2.972 1.00 52.44 93 CYS A O 1
ATOM 760 N N . LEU A 1 94 ? 1.828 -1.955 3.806 1.00 53.94 94 LEU A N 1
ATOM 761 C CA . LEU A 1 94 ? 2.129 -0.530 4.005 1.00 53.94 94 LEU A CA 1
ATOM 762 C C . LEU A 1 94 ? 2.981 -0.247 5.259 1.00 53.94 94 LEU A C 1
ATOM 764 O O . LEU A 1 94 ? 3.675 0.763 5.344 1.00 53.94 94 LEU A O 1
ATOM 768 N N . LEU A 1 95 ? 2.925 -1.139 6.250 1.00 50.34 95 LEU A N 1
ATOM 769 C CA . LEU A 1 95 ? 3.600 -0.969 7.542 1.00 50.34 95 LEU A CA 1
ATOM 770 C C . LEU A 1 95 ? 4.848 -1.845 7.708 1.00 50.34 95 LEU A C 1
ATOM 772 O O . LEU A 1 95 ? 5.630 -1.616 8.629 1.00 50.34 95 LEU A O 1
ATOM 776 N N . VAL A 1 96 ? 5.047 -2.822 6.820 1.00 50.00 96 VAL A N 1
ATOM 777 C CA . VAL A 1 96 ? 6.203 -3.729 6.813 1.00 50.00 96 VAL A CA 1
ATOM 778 C C . VAL A 1 96 ? 7.207 -3.222 5.782 1.00 50.00 96 VAL A C 1
ATOM 780 O O . VAL A 1 96 ? 7.478 -3.857 4.766 1.00 50.00 96 VAL A O 1
ATOM 783 N N . ASP A 1 97 ? 7.751 -2.038 6.037 1.00 46.16 97 ASP A N 1
ATOM 784 C CA . ASP A 1 97 ? 8.876 -1.532 5.265 1.00 46.16 97 ASP A CA 1
ATOM 785 C C . ASP A 1 97 ? 10.139 -2.270 5.732 1.00 46.16 97 ASP A C 1
ATOM 787 O O . ASP A 1 97 ? 10.729 -1.950 6.763 1.00 46.16 97 ASP A O 1
ATOM 791 N N . LYS A 1 98 ? 10.504 -3.359 5.043 1.00 45.00 98 LYS A N 1
ATOM 792 C CA . LYS A 1 98 ? 11.643 -4.209 5.445 1.00 45.00 98 LYS A CA 1
ATOM 793 C C . LYS A 1 98 ? 13.004 -3.576 5.141 1.00 45.00 98 LYS A C 1
ATOM 795 O O . LYS A 1 98 ? 14.015 -4.122 5.570 1.00 45.00 98 LYS A O 1
ATOM 800 N N . ASN A 1 99 ? 13.038 -2.456 4.414 1.00 44.91 99 ASN A N 1
ATOM 801 C CA . ASN A 1 99 ? 14.273 -1.883 3.873 1.00 44.91 99 ASN A CA 1
ATOM 802 C C . ASN A 1 99 ? 14.744 -0.600 4.564 1.00 44.91 99 ASN A C 1
ATOM 804 O O . ASN A 1 99 ? 15.810 -0.096 4.218 1.00 44.91 99 ASN A O 1
ATOM 808 N N . LYS A 1 100 ? 14.028 -0.097 5.574 1.00 43.31 100 LYS A N 1
ATOM 809 C CA . LYS A 1 100 ? 14.504 1.035 6.371 1.00 43.31 100 LYS A CA 1
ATOM 810 C C . LYS A 1 100 ? 14.759 0.622 7.814 1.00 43.31 100 LYS A C 1
ATOM 812 O O . LYS A 1 100 ? 13.844 0.347 8.580 1.00 43.31 100 LYS A O 1
ATOM 817 N N . LYS A 1 101 ? 16.031 0.717 8.210 1.00 40.28 101 LYS A N 1
ATOM 818 C CA . LYS A 1 101 ? 16.492 0.848 9.605 1.00 40.28 101 LYS A CA 1
ATOM 819 C C . LYS A 1 101 ? 15.984 2.140 10.283 1.00 40.28 101 LYS A C 1
ATOM 821 O O . LYS A 1 101 ? 16.427 2.470 11.375 1.00 40.28 101 LYS A O 1
ATOM 826 N N . GLU A 1 102 ? 15.063 2.873 9.660 1.00 41.31 102 GLU A N 1
ATOM 827 C CA . GLU A 1 102 ? 14.546 4.149 10.137 1.00 41.31 102 GLU A CA 1
ATOM 828 C C . GLU A 1 102 ? 13.149 3.971 10.746 1.00 41.31 102 GLU A C 1
ATOM 830 O O . GLU A 1 102 ? 12.138 3.862 10.057 1.00 41.31 102 GLU A O 1
ATOM 835 N N . ASN A 1 103 ? 13.131 3.905 12.076 1.00 44.41 103 ASN A N 1
ATOM 836 C CA . ASN A 1 103 ? 12.222 4.636 12.962 1.00 44.41 103 ASN A CA 1
ATOM 837 C C . ASN A 1 103 ? 10.798 4.903 12.425 1.00 44.41 103 ASN A C 1
ATOM 839 O O . ASN A 1 103 ? 10.546 5.922 11.790 1.00 44.41 103 ASN A O 1
ATOM 843 N N . GLY A 1 104 ? 9.832 4.043 12.779 1.00 52.56 104 GLY A N 1
ATOM 844 C CA . GLY A 1 104 ? 8.407 4.419 12.741 1.00 52.56 104 GLY A CA 1
ATOM 845 C C . GLY A 1 104 ? 7.440 3.448 12.058 1.00 52.56 104 GLY A C 1
ATOM 846 O O . GLY A 1 104 ? 6.351 3.834 11.639 1.00 52.56 104 GLY A O 1
ATOM 847 N N . GLY A 1 105 ? 7.801 2.181 11.853 1.00 59.66 105 GLY A N 1
ATOM 848 C CA . GLY A 1 105 ? 6.824 1.143 11.485 1.00 59.66 105 GLY A CA 1
ATOM 849 C C . GLY A 1 105 ? 5.956 0.732 12.677 1.00 59.66 105 GLY A C 1
ATOM 850 O O . GLY A 1 105 ? 6.455 0.647 13.799 1.00 59.66 105 GLY A O 1
ATOM 851 N N . LEU A 1 106 ? 4.673 0.422 12.449 1.00 70.50 106 LEU A N 1
ATOM 852 C CA . LEU A 1 106 ? 3.927 -0.359 13.437 1.00 70.50 106 LEU A CA 1
ATOM 853 C C . LEU A 1 106 ? 4.554 -1.750 13.526 1.00 70.50 106 LEU A C 1
ATOM 855 O O . LEU A 1 106 ? 4.848 -2.373 12.506 1.00 70.50 106 LEU A O 1
ATOM 859 N N . SER A 1 107 ? 4.717 -2.264 14.742 1.00 74.00 107 SER A N 1
ATOM 860 C CA . SER A 1 107 ? 5.192 -3.634 14.913 1.00 74.00 107 SER A CA 1
ATOM 861 C C . SER A 1 107 ? 4.202 -4.627 14.292 1.00 74.00 107 SER A C 1
ATOM 863 O O . SER A 1 107 ? 2.985 -4.432 14.344 1.00 74.00 107 SER A O 1
ATOM 865 N N . VAL A 1 108 ? 4.713 -5.741 13.758 1.00 74.56 108 VAL A N 1
ATOM 866 C CA . VAL A 1 108 ? 3.886 -6.841 13.217 1.00 74.56 108 VAL A CA 1
ATOM 867 C C . VAL A 1 108 ? 2.843 -7.300 14.241 1.00 74.56 108 VAL A C 1
ATOM 869 O O . VAL A 1 108 ? 1.694 -7.572 13.899 1.00 74.56 108 VAL A O 1
ATOM 872 N N . HIS A 1 109 ? 3.223 -7.315 15.519 1.00 76.94 109 HIS A N 1
ATOM 873 C CA . HIS A 1 109 ? 2.328 -7.641 16.621 1.00 76.94 109 HIS A CA 1
ATOM 874 C C . HIS A 1 109 ? 1.157 -6.652 16.749 1.00 76.94 109 HIS A C 1
ATOM 876 O O . HIS A 1 109 ? 0.023 -7.068 16.985 1.00 76.94 109 HIS A O 1
ATOM 882 N N . MET A 1 110 ? 1.400 -5.350 16.569 1.00 77.94 110 MET A N 1
ATOM 883 C CA . MET A 1 110 ? 0.350 -4.332 16.617 1.00 77.94 110 MET A CA 1
ATOM 884 C C . MET A 1 110 ? -0.599 -4.439 15.424 1.00 77.94 110 MET A C 1
ATOM 886 O O . MET A 1 110 ? -1.810 -4.392 15.618 1.00 77.94 110 MET A O 1
ATOM 890 N N . ILE A 1 111 ? -0.068 -4.682 14.224 1.00 79.88 111 ILE A N 1
ATOM 891 C CA . ILE A 1 111 ? -0.884 -4.936 13.027 1.00 79.88 111 ILE A CA 1
ATOM 892 C C . ILE A 1 111 ? -1.790 -6.150 13.254 1.00 79.88 111 ILE A C 1
ATOM 894 O O . ILE A 1 111 ? -2.983 -6.095 12.965 1.00 79.88 111 ILE A O 1
ATOM 898 N N . LYS A 1 112 ? -1.245 -7.232 13.826 1.00 80.44 112 LYS A N 1
ATOM 899 C CA . LYS A 1 112 ? -2.016 -8.437 14.152 1.00 80.44 112 LYS A CA 1
ATOM 900 C C . LYS A 1 112 ? -3.132 -8.139 15.156 1.00 80.44 112 LYS A C 1
ATOM 902 O O . LYS A 1 112 ? -4.255 -8.576 14.941 1.00 80.44 112 LYS A O 1
ATOM 907 N N . LYS A 1 113 ? -2.855 -7.356 16.205 1.00 83.06 113 LYS A N 1
ATOM 908 C CA . LYS A 1 113 ? -3.874 -6.938 17.182 1.00 83.06 113 LYS A CA 1
ATOM 909 C C . LYS A 1 113 ? -4.977 -6.090 16.550 1.00 83.06 113 LYS A C 1
ATOM 911 O O . LYS A 1 113 ? -6.139 -6.368 16.804 1.00 83.06 113 LYS A O 1
ATOM 916 N N . MET A 1 114 ? -4.624 -5.122 15.703 1.00 83.00 114 MET A N 1
ATOM 917 C CA . MET A 1 114 ? -5.608 -4.305 14.980 1.00 83.00 114 MET A CA 1
ATOM 918 C C . MET A 1 114 ? -6.498 -5.165 14.078 1.00 83.00 114 MET A C 1
ATOM 920 O O . MET A 1 114 ? -7.713 -5.000 14.078 1.00 83.00 114 MET A O 1
ATOM 924 N N . ALA A 1 115 ? -5.911 -6.130 13.365 1.00 79.56 115 ALA A N 1
ATOM 925 C CA . ALA A 1 115 ? -6.674 -7.061 12.541 1.00 79.56 115 ALA A CA 1
ATOM 926 C C . ALA A 1 115 ? -7.626 -7.931 13.381 1.00 79.56 115 ALA A C 1
ATOM 928 O O . ALA A 1 115 ? -8.777 -8.110 12.998 1.00 79.56 115 ALA A O 1
ATOM 929 N N . MET A 1 116 ? -7.176 -8.424 14.542 1.00 78.69 116 MET A N 1
ATOM 930 C CA . MET A 1 116 ? -8.017 -9.208 15.458 1.00 78.69 116 MET A CA 1
ATOM 931 C C . MET A 1 116 ? -9.204 -8.410 16.009 1.00 78.69 116 MET A C 1
ATOM 933 O O . MET A 1 116 ? -10.255 -8.989 16.251 1.00 78.69 116 MET A O 1
ATOM 937 N N . THR A 1 117 ? -9.062 -7.095 16.184 1.00 83.75 117 THR A N 1
ATOM 938 C CA . THR A 1 117 ? -10.153 -6.208 16.621 1.00 83.75 117 THR A CA 1
ATOM 939 C C . THR A 1 117 ? -10.996 -5.673 15.459 1.00 83.75 117 THR A C 1
ATOM 941 O O . THR A 1 117 ? -11.778 -4.749 15.654 1.00 83.75 117 THR A O 1
ATOM 944 N N . GLY A 1 118 ? -10.808 -6.183 14.235 1.00 83.69 118 GLY A N 1
ATOM 945 C CA . GLY A 1 118 ? -11.535 -5.720 13.047 1.00 83.69 118 GLY A CA 1
ATOM 946 C C . GLY A 1 118 ? -11.168 -4.301 12.593 1.00 83.69 118 GLY A C 1
ATOM 947 O O . GLY A 1 118 ? -11.868 -3.711 11.772 1.00 83.69 118 GLY A O 1
ATOM 948 N N . ILE A 1 119 ? -10.069 -3.734 13.097 1.00 86.44 119 ILE A N 1
ATOM 949 C CA . ILE A 1 119 ? -9.612 -2.396 12.720 1.00 86.44 119 ILE A CA 1
ATOM 950 C C . ILE A 1 119 ? -8.864 -2.505 11.388 1.00 86.44 119 ILE A C 1
ATOM 952 O O . ILE A 1 119 ? -7.710 -2.937 11.323 1.00 86.44 119 ILE A O 1
ATOM 956 N N . THR A 1 120 ? -9.545 -2.114 10.312 1.00 85.31 120 THR A N 1
ATOM 957 C CA . THR A 1 120 ? -9.007 -2.131 8.945 1.00 85.31 120 THR A CA 1
ATOM 958 C C . THR A 1 120 ? -8.369 -0.794 8.559 1.00 85.31 120 THR A C 1
ATOM 960 O O . THR A 1 120 ? -8.525 0.208 9.258 1.00 85.31 120 THR A O 1
ATOM 963 N N . PHE A 1 121 ? -7.662 -0.761 7.419 1.00 82.31 121 PHE A N 1
ATOM 964 C CA . PHE A 1 121 ? -7.083 0.481 6.888 1.00 82.31 121 PHE A CA 1
ATOM 965 C C . PHE A 1 121 ? -8.161 1.534 6.686 1.00 82.31 121 PHE A C 1
ATOM 967 O O . PHE A 1 121 ? -7.986 2.672 7.086 1.00 82.31 121 PHE A O 1
ATOM 974 N N . ASP A 1 122 ? -9.283 1.123 6.101 1.00 82.75 122 ASP A N 1
ATOM 975 C CA . ASP A 1 122 ? -10.380 2.013 5.756 1.00 82.75 122 ASP A CA 1
ATOM 976 C C . ASP A 1 122 ? -10.983 2.651 7.011 1.00 82.75 122 ASP A C 1
ATOM 978 O O . ASP A 1 122 ? -11.191 3.860 7.048 1.00 82.75 122 ASP A O 1
ATOM 982 N N . THR A 1 123 ? -11.150 1.874 8.086 1.00 88.00 123 THR A N 1
ATOM 983 C CA . THR A 1 123 ? -11.593 2.382 9.393 1.00 88.00 123 THR A CA 1
ATOM 984 C C . THR A 1 123 ? -10.619 3.425 9.945 1.00 88.00 123 THR A C 1
ATOM 986 O O . THR A 1 123 ? -11.027 4.511 10.351 1.00 88.00 123 THR A O 1
ATOM 989 N N . VAL A 1 124 ? -9.319 3.121 9.914 1.00 88.81 124 VAL A N 1
ATOM 990 C CA . VAL A 1 124 ? -8.256 4.015 10.395 1.00 88.81 124 VAL A CA 1
ATOM 991 C C . VAL A 1 124 ? -8.194 5.293 9.554 1.00 88.81 124 VAL A C 1
ATOM 993 O O . VAL A 1 124 ? -8.162 6.390 10.104 1.00 88.81 124 VAL A O 1
ATOM 996 N N . SER A 1 125 ? -8.229 5.177 8.227 1.00 86.50 125 SER A N 1
ATOM 997 C CA . SER A 1 125 ? -8.217 6.307 7.300 1.00 86.50 125 SER A CA 1
ATOM 998 C C . SER A 1 125 ? -9.461 7.175 7.439 1.00 86.50 125 SER A C 1
ATOM 1000 O O . SER A 1 125 ? -9.332 8.396 7.452 1.00 86.50 125 SER A O 1
ATOM 1002 N N . LYS A 1 126 ? -10.651 6.584 7.585 1.00 90.31 126 LYS A N 1
ATOM 1003 C CA . LYS A 1 126 ? -11.900 7.324 7.820 1.00 90.31 126 LYS A CA 1
ATOM 1004 C C . LYS A 1 126 ? -11.847 8.093 9.137 1.00 90.31 126 LYS A C 1
ATOM 1006 O O . LYS A 1 126 ? -12.090 9.295 9.123 1.00 90.31 126 LYS A O 1
ATOM 1011 N N . CYS A 1 127 ? -11.437 7.448 10.232 1.00 92.19 127 CYS A N 1
ATOM 1012 C CA . CYS A 1 127 ? -11.258 8.117 11.525 1.00 92.19 127 CYS A CA 1
ATOM 1013 C C . CYS A 1 127 ? -10.217 9.242 11.472 1.00 92.19 127 CYS A C 1
ATOM 1015 O O . CYS A 1 127 ? -10.400 10.288 12.095 1.00 92.19 127 CYS A O 1
ATOM 1017 N N . PHE A 1 128 ? -9.117 9.043 10.740 1.00 92.06 128 PHE A N 1
ATOM 1018 C CA . PHE A 1 128 ? -8.101 10.080 10.579 1.00 92.06 128 PHE A CA 1
ATOM 1019 C C . PHE A 1 128 ? -8.610 11.249 9.730 1.00 92.06 128 PHE A C 1
ATOM 1021 O O . PHE A 1 128 ? -8.356 12.398 10.068 1.00 92.06 128 PHE A O 1
ATOM 1028 N N . LYS A 1 129 ? -9.371 10.995 8.661 1.00 91.12 129 LYS A N 1
ATOM 1029 C CA . LYS A 1 129 ? -9.981 12.063 7.854 1.00 91.12 129 LYS A CA 1
ATOM 1030 C C . LYS A 1 129 ? -11.027 12.854 8.638 1.00 91.12 129 LYS A C 1
ATOM 1032 O O . LYS A 1 129 ? -11.079 14.069 8.508 1.00 91.12 129 LYS A O 1
ATOM 1037 N N . SER A 1 130 ? -11.841 12.183 9.453 1.00 92.81 130 SER A N 1
ATOM 1038 C CA . SER A 1 130 ? -12.925 12.831 10.196 1.00 92.81 130 SER A CA 1
ATOM 1039 C C . SER A 1 130 ? -12.430 13.634 11.396 1.00 92.81 130 SER A C 1
ATOM 1041 O O . SER A 1 130 ? -12.987 14.676 11.723 1.00 92.81 130 SER A O 1
ATOM 1043 N N . SER A 1 131 ? -11.424 13.124 12.108 1.00 93.25 131 SER A N 1
ATOM 1044 C CA . SER A 1 131 ? -11.063 13.639 13.437 1.00 93.25 131 SER A CA 1
ATOM 1045 C C . SER A 1 131 ? -9.552 13.723 13.658 1.00 93.25 131 SER A C 1
ATOM 1047 O O . SER A 1 131 ? -9.089 13.910 14.790 1.00 93.25 131 SER A O 1
ATOM 1049 N N . GLY A 1 132 ? -8.769 13.571 12.590 1.00 92.88 132 GLY A N 1
ATOM 1050 C CA . GLY A 1 132 ? -7.319 13.690 12.611 1.00 92.88 132 GLY A CA 1
ATOM 1051 C C . GLY A 1 132 ? -6.650 12.721 13.592 1.00 92.88 132 GLY A C 1
ATOM 1052 O O . GLY A 1 132 ? -7.142 11.615 13.852 1.00 92.88 132 GLY A O 1
ATOM 1053 N N . PRO A 1 133 ? -5.541 13.154 14.212 1.00 90.81 133 PRO A N 1
ATOM 1054 C CA . PRO A 1 133 ? -4.839 12.373 15.227 1.00 90.81 133 PRO A CA 1
ATOM 1055 C C . PRO A 1 133 ? -5.693 12.029 16.458 1.00 90.81 133 PRO A C 1
ATOM 1057 O O . PRO A 1 133 ? -5.488 10.983 17.077 1.00 90.81 133 PRO A O 1
ATOM 1060 N N . LYS A 1 134 ? -6.666 12.878 16.828 1.00 91.81 134 LYS A N 1
ATOM 1061 C CA . LYS A 1 134 ? -7.564 12.616 17.968 1.00 91.81 134 LYS A CA 1
ATOM 1062 C C . LYS A 1 134 ? -8.468 11.412 17.698 1.00 91.81 134 LYS A C 1
ATOM 1064 O O . LYS A 1 134 ? -8.621 10.572 18.581 1.00 91.81 134 LYS A O 1
ATOM 1069 N N . GLY A 1 135 ? -8.990 11.286 16.476 1.00 91.69 135 GLY A N 1
ATOM 1070 C CA . GLY A 1 135 ? -9.798 10.132 16.064 1.00 91.69 135 GLY A CA 1
ATOM 1071 C C . GLY A 1 135 ? -9.046 8.814 16.210 1.00 91.69 135 GLY A C 1
ATOM 1072 O O . GLY A 1 135 ? -9.573 7.849 16.753 1.00 91.69 135 GLY A O 1
ATOM 1073 N N . ILE A 1 136 ? -7.773 8.797 15.815 1.00 91.25 136 ILE A N 1
ATOM 1074 C CA . ILE A 1 136 ? -6.906 7.623 15.964 1.00 91.25 136 ILE A CA 1
ATOM 1075 C C . ILE A 1 136 ? -6.656 7.269 17.429 1.00 91.25 136 ILE A C 1
ATOM 1077 O O . ILE A 1 136 ? -6.663 6.090 17.784 1.00 91.25 136 ILE A O 1
ATOM 1081 N N . ARG A 1 137 ? -6.444 8.268 18.293 1.00 91.25 137 ARG A N 1
ATOM 1082 C CA . ARG A 1 137 ? -6.260 8.039 19.734 1.00 91.25 137 ARG A CA 1
ATOM 1083 C C . ARG A 1 137 ? -7.478 7.368 20.359 1.00 91.25 137 ARG A C 1
ATOM 1085 O O . ARG A 1 137 ? -7.303 6.459 21.160 1.00 91.25 137 ARG A O 1
ATOM 1092 N N . ILE A 1 138 ? -8.676 7.794 19.966 1.00 90.62 138 ILE A N 1
ATOM 1093 C CA . ILE A 1 138 ? -9.937 7.206 20.430 1.00 90.62 138 ILE A CA 1
ATOM 1094 C C . ILE A 1 138 ? -10.105 5.793 19.860 1.00 90.62 138 ILE A C 1
ATOM 1096 O O . ILE A 1 138 ? -10.372 4.867 20.616 1.00 90.62 138 ILE A O 1
ATOM 1100 N N . LEU A 1 139 ? -9.865 5.606 18.558 1.00 90.06 139 LEU A N 1
ATOM 1101 C CA . LEU A 1 139 ? -9.981 4.307 17.884 1.00 90.06 139 LEU A CA 1
ATOM 1102 C C . LEU A 1 139 ? -9.062 3.233 18.490 1.00 90.06 139 LEU A C 1
ATOM 1104 O O . LEU A 1 139 ? -9.404 2.054 18.500 1.00 90.06 139 LEU A O 1
ATOM 1108 N N . LEU A 1 140 ? -7.881 3.633 18.968 1.00 89.06 140 LEU A N 1
ATOM 1109 C CA . LEU A 1 140 ? -6.891 2.735 19.568 1.00 89.06 140 LEU A CA 1
ATOM 1110 C C . LEU A 1 140 ? -6.933 2.703 21.104 1.00 89.06 140 LEU A C 1
ATOM 1112 O O . LEU A 1 140 ? -6.113 2.005 21.714 1.00 89.06 140 LEU A O 1
ATOM 1116 N N . ALA A 1 141 ? -7.839 3.453 21.736 1.00 88.62 141 ALA A N 1
ATOM 1117 C CA . ALA A 1 141 ? -8.029 3.401 23.177 1.00 88.62 141 ALA A CA 1
ATOM 1118 C C . ALA A 1 141 ? -8.657 2.060 23.579 1.00 88.62 141 ALA A C 1
ATOM 1120 O O . ALA A 1 141 ? -9.474 1.488 22.861 1.00 88.62 141 ALA A O 1
ATOM 1121 N N . GLN A 1 142 ? -8.255 1.546 24.735 1.00 84.12 142 GLN A N 1
ATOM 1122 C CA . GLN A 1 142 ? -8.847 0.357 25.340 1.00 84.12 142 GLN A CA 1
ATOM 1123 C C . GLN A 1 142 ? -9.663 0.779 26.550 1.00 84.12 142 GLN A C 1
ATOM 1125 O O . GLN A 1 142 ? -9.252 1.685 27.270 1.00 84.12 142 GLN A O 1
ATOM 1130 N N . ASP A 1 143 ? -10.789 0.123 26.798 1.00 85.69 143 ASP A N 1
ATOM 1131 C CA . ASP A 1 143 ? -11.520 0.341 28.039 1.00 85.69 143 ASP A CA 1
ATOM 1132 C C . ASP A 1 143 ? -10.743 -0.259 29.220 1.00 85.69 143 ASP A C 1
ATOM 1134 O O . ASP A 1 143 ? -10.383 -1.438 29.217 1.00 85.69 143 ASP A O 1
ATOM 1138 N N . VAL A 1 144 ? -10.438 0.576 30.212 1.00 87.81 144 VAL A N 1
ATOM 1139 C CA . VAL A 1 144 ? -9.801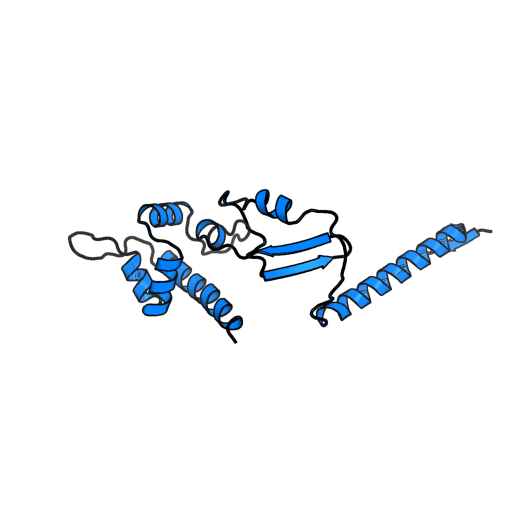 0.175 31.465 1.00 87.81 144 VAL A CA 1
ATOM 1140 C C . VAL A 1 144 ? -10.636 0.745 32.605 1.00 87.81 144 VAL A C 1
ATOM 1142 O O . VAL A 1 144 ? -10.449 1.891 33.012 1.00 87.81 144 VAL A O 1
ATOM 1145 N N . GLY A 1 145 ? -11.567 -0.065 33.112 1.00 87.75 145 GLY A N 1
ATOM 1146 C CA . GLY A 1 145 ? -12.449 0.314 34.219 1.00 87.75 145 GLY A CA 1
ATOM 1147 C C . GLY A 1 145 ? -13.543 1.313 33.829 1.00 87.75 145 GLY A C 1
ATOM 1148 O O . GLY A 1 145 ? -13.787 2.262 34.572 1.00 87.75 145 GLY A O 1
ATOM 1149 N N . GLY A 1 146 ? -14.164 1.142 32.658 1.00 90.75 146 GLY A N 1
ATOM 1150 C CA . GLY A 1 146 ? -15.227 2.014 32.144 1.00 90.75 146 GLY A CA 1
ATOM 1151 C C . GLY A 1 146 ? -14.720 3.343 31.577 1.00 90.75 146 GLY A C 1
ATOM 1152 O O . GLY A 1 146 ? -15.504 4.265 31.349 1.00 90.75 146 GLY A O 1
ATOM 1153 N N . LYS A 1 147 ? -13.404 3.478 31.384 1.00 85.06 147 LYS A N 1
ATOM 1154 C CA . LYS A 1 147 ? -12.757 4.682 30.859 1.00 85.06 147 LYS A CA 1
ATOM 1155 C C . LYS A 1 147 ? -11.826 4.313 29.706 1.00 85.06 147 LYS A C 1
ATOM 1157 O O . LYS A 1 147 ? -10.935 3.478 29.886 1.00 85.06 147 LYS A O 1
ATOM 1162 N N . PRO A 1 148 ? -11.952 4.967 28.537 1.00 84.94 148 PRO A N 1
ATOM 1163 C CA . PRO A 1 148 ? -11.041 4.739 27.428 1.00 84.94 148 PRO A CA 1
ATOM 1164 C C . PRO A 1 148 ? -9.638 5.232 27.798 1.00 84.94 148 PRO A C 1
ATOM 1166 O O . PRO A 1 148 ? -9.403 6.423 28.007 1.00 84.94 148 PRO A O 1
ATOM 1169 N N . ARG A 1 149 ? -8.684 4.306 27.865 1.00 87.12 149 ARG A N 1
ATOM 1170 C CA . ARG A 1 149 ? -7.274 4.565 28.147 1.00 87.12 149 ARG A CA 1
ATOM 1171 C C . ARG A 1 149 ? -6.412 4.163 26.962 1.00 87.12 149 ARG A C 1
ATOM 1173 O O . ARG A 1 149 ? -6.489 3.055 26.434 1.00 87.12 149 ARG A O 1
ATOM 1180 N N . ILE A 1 150 ? -5.503 5.052 26.585 1.00 82.38 150 ILE A N 1
ATOM 1181 C CA . ILE A 1 150 ? -4.461 4.733 25.615 1.00 82.38 150 ILE A CA 1
ATOM 1182 C C . ILE A 1 150 ? -3.422 3.851 26.315 1.00 82.38 150 ILE A C 1
ATOM 1184 O O . ILE A 1 150 ? -2.608 4.330 27.100 1.00 82.38 150 ILE A O 1
ATOM 1188 N N . THR A 1 151 ? -3.454 2.547 26.046 1.00 75.19 151 THR A N 1
ATOM 1189 C CA . THR A 1 151 ? -2.464 1.589 26.578 1.00 75.19 151 THR A CA 1
ATOM 1190 C C . THR A 1 151 ? -1.248 1.429 25.663 1.00 75.19 151 THR A C 1
ATOM 1192 O O . THR A 1 151 ? -0.327 0.672 25.970 1.00 75.19 151 THR A O 1
ATOM 1195 N N . LYS A 1 152 ? -1.241 2.099 24.503 1.00 73.44 152 LYS A N 1
ATOM 1196 C CA . LYS A 1 152 ? -0.130 2.073 23.541 1.00 73.44 152 LYS A CA 1
ATOM 1197 C C . LYS A 1 152 ? 0.819 3.234 23.780 1.00 73.44 152 LYS A C 1
ATOM 1199 O O . LYS A 1 152 ? 0.420 4.277 24.285 1.00 73.44 152 LYS A O 1
ATOM 1204 N N . SER A 1 153 ? 2.085 3.055 23.405 1.00 81.38 153 SER A N 1
ATOM 1205 C CA . SER A 1 153 ? 3.050 4.137 23.554 1.00 81.38 153 SER A CA 1
ATOM 1206 C C . SER A 1 153 ? 2.669 5.302 22.640 1.00 81.38 153 SER A C 1
ATOM 1208 O O . SER A 1 153 ? 2.322 5.115 21.470 1.00 81.38 153 SER A O 1
ATOM 1210 N N . GLN A 1 154 ? 2.754 6.513 23.185 1.00 83.00 154 GLN A N 1
ATOM 1211 C CA . GLN A 1 154 ? 2.399 7.740 22.479 1.00 83.00 154 GLN A CA 1
ATOM 1212 C C . GLN A 1 154 ? 3.175 7.877 21.158 1.00 83.00 154 GLN A C 1
ATOM 1214 O O . GLN A 1 154 ? 2.589 8.152 20.116 1.00 83.00 154 GLN A O 1
ATOM 1219 N N . LYS A 1 155 ? 4.464 7.511 21.181 1.00 82.38 155 LYS A N 1
ATOM 1220 C CA . LYS A 1 155 ? 5.354 7.494 20.010 1.00 82.38 155 LYS A CA 1
ATOM 1221 C C . LYS A 1 155 ? 4.813 6.657 18.847 1.00 82.38 155 LYS A C 1
ATOM 1223 O O . LYS A 1 155 ? 4.978 7.040 17.694 1.00 82.38 155 LYS A O 1
ATOM 1228 N N . ILE A 1 156 ? 4.179 5.516 19.130 1.00 81.38 156 ILE A N 1
ATOM 1229 C CA . ILE A 1 156 ? 3.624 4.649 18.081 1.00 81.38 156 ILE A CA 1
ATOM 1230 C C . ILE A 1 156 ? 2.409 5.312 17.426 1.00 81.38 156 ILE A C 1
ATOM 1232 O O . ILE A 1 156 ? 2.264 5.256 16.207 1.00 81.38 156 ILE A O 1
ATOM 1236 N N . ILE A 1 157 ? 1.551 5.950 18.223 1.00 85.19 157 ILE A N 1
ATOM 1237 C CA . ILE A 1 157 ? 0.363 6.649 17.719 1.00 85.19 157 ILE A CA 1
ATOM 1238 C C . ILE A 1 157 ? 0.770 7.855 16.880 1.00 85.19 157 ILE A C 1
ATOM 1240 O O . ILE A 1 157 ? 0.232 8.044 15.791 1.00 85.19 157 ILE A O 1
ATOM 1244 N N . ASP A 1 158 ? 1.737 8.637 17.355 1.00 87.00 158 ASP A N 1
ATOM 1245 C CA . ASP A 1 158 ? 2.226 9.804 16.625 1.00 87.00 158 ASP A CA 1
ATOM 1246 C C . ASP A 1 158 ? 2.864 9.375 15.297 1.00 87.00 158 ASP A C 1
ATOM 1248 O O . ASP A 1 158 ? 2.540 9.923 14.248 1.00 87.00 158 ASP A O 1
ATOM 1252 N N . SER A 1 159 ? 3.669 8.308 15.310 1.00 83.12 159 SER A N 1
ATOM 1253 C CA . SER A 1 159 ? 4.252 7.739 14.094 1.00 83.12 159 SER A CA 1
ATOM 1254 C C . SER A 1 159 ? 3.196 7.237 13.100 1.00 83.12 159 SER A C 1
ATOM 1256 O O . SER A 1 159 ? 3.328 7.468 11.895 1.00 83.12 159 SER A O 1
ATOM 1258 N N . LEU A 1 160 ? 2.123 6.600 13.587 1.00 83.75 160 LEU A N 1
ATOM 1259 C CA . LEU A 1 160 ? 0.988 6.205 12.752 1.00 83.75 160 LEU A CA 1
ATOM 1260 C C . LEU A 1 160 ? 0.322 7.430 12.113 1.00 83.75 160 LEU A C 1
ATOM 1262 O O . LEU A 1 160 ? 0.056 7.422 10.914 1.00 83.75 160 LEU A O 1
ATOM 1266 N N . CYS A 1 161 ? 0.068 8.474 12.903 1.00 87.81 161 CYS A N 1
ATOM 1267 C CA . CYS A 1 161 ? -0.582 9.696 12.437 1.00 87.81 161 CYS A CA 1
ATOM 1268 C C . CYS A 1 161 ? 0.250 10.399 11.362 1.00 87.81 161 CYS A C 1
ATOM 1270 O O . CYS A 1 161 ? -0.301 10.779 10.333 1.00 87.81 161 CYS A O 1
ATOM 1272 N N . THR A 1 162 ? 1.569 10.504 11.549 1.00 86.06 162 THR A N 1
ATOM 1273 C CA . THR A 1 162 ? 2.473 11.077 10.542 1.00 86.06 162 THR A CA 1
ATOM 1274 C C . THR A 1 162 ? 2.411 10.296 9.233 1.00 86.06 162 THR A C 1
ATOM 1276 O O . THR A 1 162 ? 2.271 10.888 8.166 1.00 86.06 162 THR A O 1
ATOM 1279 N N . LYS A 1 163 ? 2.451 8.958 9.295 1.00 81.19 163 LYS A N 1
ATOM 1280 C CA . LYS A 1 163 ? 2.367 8.115 8.092 1.00 81.19 163 LYS A CA 1
ATOM 1281 C C . LYS A 1 163 ? 1.020 8.228 7.391 1.00 81.19 163 LYS A C 1
ATOM 1283 O O . LYS A 1 163 ? 0.987 8.349 6.173 1.00 81.19 163 LYS A O 1
ATOM 1288 N N . LEU A 1 164 ? -0.078 8.207 8.144 1.00 83.88 164 LEU A N 1
ATOM 1289 C CA . LEU A 1 164 ? -1.416 8.404 7.584 1.00 83.88 164 LEU A CA 1
ATOM 1290 C C . LEU A 1 164 ? -1.547 9.777 6.927 1.00 83.88 164 LEU A C 1
ATOM 1292 O O . LEU A 1 164 ? -2.131 9.861 5.853 1.00 83.88 164 LEU A O 1
ATOM 1296 N N . GLY A 1 165 ? -0.962 10.817 7.527 1.00 84.06 165 GLY A N 1
ATOM 1297 C CA . GLY A 1 165 ? -0.886 12.152 6.939 1.00 84.06 165 GLY A CA 1
ATOM 1298 C C . GLY A 1 165 ? -0.231 12.136 5.561 1.00 84.06 165 GLY A C 1
ATOM 1299 O O . GLY A 1 165 ? -0.859 12.579 4.608 1.00 84.06 165 GLY A O 1
ATOM 1300 N N . LEU A 1 166 ? 0.965 11.545 5.449 1.00 81.69 166 LEU A N 1
ATOM 1301 C CA . LEU A 1 166 ? 1.703 11.431 4.182 1.00 81.69 166 LEU A CA 1
ATOM 1302 C C . LEU A 1 166 ? 0.920 10.653 3.112 1.00 81.69 166 LEU A C 1
ATOM 1304 O O . LEU A 1 166 ? 0.767 11.100 1.981 1.00 81.69 166 LEU A O 1
ATOM 1308 N N . ILE A 1 167 ? 0.362 9.499 3.481 1.00 76.88 167 ILE A N 1
ATOM 1309 C CA . ILE A 1 167 ? -0.385 8.651 2.538 1.00 76.88 167 ILE A CA 1
ATOM 1310 C C . ILE A 1 167 ? -1.631 9.376 2.019 1.00 76.88 167 ILE A C 1
ATOM 1312 O O . ILE A 1 167 ? -2.000 9.245 0.852 1.00 76.88 167 ILE A O 1
ATOM 1316 N N . LEU A 1 168 ? -2.312 10.112 2.897 1.00 77.88 168 LEU A N 1
ATOM 1317 C CA . LEU A 1 168 ? -3.537 10.810 2.540 1.00 77.88 168 LEU A CA 1
ATOM 1318 C C . LEU A 1 168 ? -3.262 12.104 1.770 1.00 77.88 168 LEU A C 1
ATOM 1320 O O . LEU A 1 168 ? -4.044 12.410 0.871 1.00 77.88 168 LEU A O 1
ATOM 1324 N N . SER A 1 169 ? -2.158 12.808 2.041 1.00 75.88 169 SER A N 1
ATOM 1325 C CA . SER A 1 169 ? -1.737 13.958 1.233 1.00 75.88 169 SER A CA 1
ATOM 1326 C C . SER A 1 169 ? -1.388 13.555 -0.200 1.00 75.88 169 SER A C 1
ATOM 1328 O O . SER A 1 169 ? -1.791 14.247 -1.132 1.00 75.88 169 SER A O 1
ATOM 1330 N N . ASP A 1 170 ? -0.747 12.399 -0.392 1.00 63.38 170 ASP A N 1
ATOM 1331 C CA . ASP A 1 170 ? -0.385 11.905 -1.729 1.00 63.38 170 ASP A CA 1
ATOM 1332 C C . ASP A 1 170 ? -1.621 11.489 -2.545 1.00 63.38 170 ASP A C 1
ATOM 1334 O O . ASP A 1 170 ? -1.655 11.627 -3.768 1.00 63.38 170 ASP A O 1
ATOM 1338 N N . SER A 1 171 ? -2.682 11.025 -1.875 1.00 56.97 171 SER A N 1
ATOM 1339 C CA . SER A 1 171 ? -3.925 10.613 -2.542 1.00 56.97 171 SER A CA 1
ATOM 1340 C C . SER A 1 171 ? -4.769 11.775 -3.088 1.00 56.97 171 SER A C 1
ATOM 1342 O O . SER A 1 171 ? -5.591 11.550 -3.976 1.00 56.97 171 SER A O 1
ATOM 1344 N N . CYS A 1 172 ? -4.551 13.011 -2.625 1.00 43.81 172 CYS A N 1
ATOM 1345 C CA . CYS A 1 172 ? -5.287 14.191 -3.099 1.00 43.81 172 CYS A CA 1
ATOM 1346 C C . CYS A 1 172 ? -4.787 14.732 -4.452 1.00 43.81 172 CYS A C 1
ATOM 1348 O O . CYS A 1 172 ? -5.503 15.492 -5.090 1.00 43.81 172 CYS A O 1
ATOM 1350 N N . LEU A 1 173 ? -3.604 14.323 -4.926 1.00 41.97 173 LEU A N 1
ATOM 1351 C CA . LEU A 1 173 ? -3.042 14.761 -6.217 1.00 41.97 173 LEU A CA 1
ATOM 1352 C C . LEU A 1 173 ? -3.577 13.984 -7.435 1.00 41.97 173 LEU A C 1
ATOM 1354 O O . LEU A 1 173 ? -3.185 14.270 -8.559 1.00 41.97 173 LEU A O 1
ATOM 1358 N N . THR A 1 174 ? -4.457 12.998 -7.230 1.00 42.41 174 THR A N 1
ATOM 1359 C CA . THR A 1 174 ? -4.989 12.134 -8.310 1.00 42.41 174 THR A CA 1
ATOM 1360 C C . THR A 1 174 ? -6.494 12.281 -8.540 1.00 42.41 174 THR A C 1
ATOM 1362 O O . THR A 1 174 ? -7.075 11.517 -9.305 1.00 42.41 174 THR A O 1
ATOM 1365 N N . ALA A 1 175 ? -7.126 13.259 -7.888 1.00 37.78 175 ALA A N 1
ATOM 1366 C CA . ALA A 1 175 ? -8.541 13.581 -8.047 1.00 37.78 175 ALA A CA 1
ATOM 1367 C C . ALA A 1 175 ? -8.703 15.056 -8.447 1.00 37.78 175 ALA A C 1
ATOM 1369 O O . ALA A 1 175 ? -9.308 15.836 -7.714 1.00 37.78 175 ALA A O 1
ATOM 1370 N N . SER A 1 176 ? -8.121 15.414 -9.591 1.00 34.72 176 SER A N 1
ATOM 1371 C CA . SER A 1 176 ? -8.367 16.665 -10.313 1.00 34.72 176 SER A CA 1
ATOM 1372 C C . SER A 1 176 ? -8.550 16.347 -11.786 1.00 34.72 176 SER A C 1
ATOM 1374 O O . SER A 1 176 ? -7.732 15.547 -12.296 1.00 34.72 176 SER A O 1
#

Radius of gyration: 25.94 Å; chains: 1; bounding box: 63×32×76 Å